Protein AF-A0A3L8P8Z9-F1 (afdb_monomer_lite)

Sequence (64 aa):
MSEESGAPVVLDDALGYADPIRRQRMLATLHRIAREGTTQIVVLTCEPGRFDRLAPDAYVRLEA

Secondary structure (DSSP, 8-state):
--TTSPPPEEEESTTTTS-HHHHHHHHHHHHHHHHHTSS-EEEE-S-GGGSTTT-TT---PPP-

Foldseek 3Di:
DPPQADEEDEAEQPPPPPDPVRLLVVLQVLLVVVVVVRYHYHYHDPCCVSNCSNPVPPDDDDDD

Organism: NCBI:txid2478914

pLDDT: mean 88.37, std 9.25, range [49.66, 95.5]

Radius of gyration: 12.6 Å; chains: 1; bounding box: 31×20×36 Å

Structure (mmCIF, N/CA/C/O backbone):
data_AF-A0A3L8P8Z9-F1
#
_entry.id   AF-A0A3L8P8Z9-F1
#
loop_
_atom_site.group_PDB
_atom_site.id
_atom_site.type_symbol
_atom_site.label_atom_id
_atom_site.label_alt_id
_atom_site.label_comp_id
_atom_site.label_asym_id
_atom_site.label_entity_id
_atom_site.label_seq_id
_atom_site.pdbx_PDB_ins_code
_atom_site.Cartn_x
_atom_site.Cartn_y
_atom_site.Cartn_z
_atom_site.occupancy
_atom_site.B_iso_or_equiv
_atom_site.auth_seq_id
_atom_site.auth_comp_id
_atom_site.auth_asym_id
_atom_site.auth_atom_id
_atom_site.pdbx_PDB_model_num
ATOM 1 N N . MET A 1 1 ? -15.636 7.660 18.876 1.00 49.66 1 MET A N 1
ATOM 2 C CA . MET A 1 1 ? 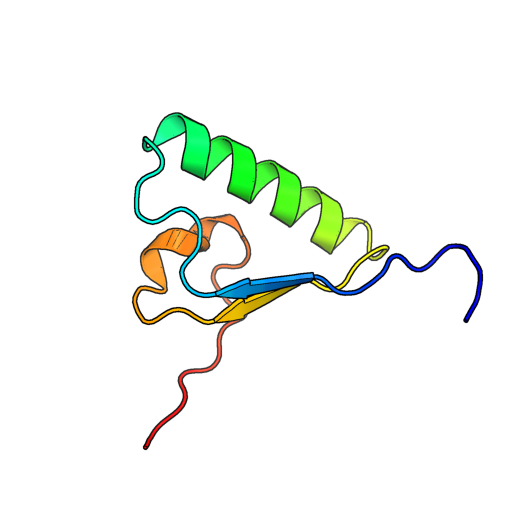-14.321 7.403 18.258 1.00 49.66 1 MET A CA 1
ATOM 3 C C . MET A 1 1 ? -13.298 7.750 19.318 1.00 49.66 1 MET A C 1
ATOM 5 O O . MET A 1 1 ? -13.340 8.878 19.789 1.00 49.66 1 MET A O 1
ATOM 9 N N . SER A 1 2 ? -12.511 6.791 19.804 1.00 52.50 2 SER A N 1
ATOM 10 C CA . SER A 1 2 ? -11.371 7.121 20.668 1.00 52.50 2 SER A CA 1
ATOM 11 C C . SER A 1 2 ? -10.391 7.979 19.862 1.00 52.50 2 SER A C 1
ATOM 13 O O . SER A 1 2 ? -10.226 7.753 18.664 1.00 52.50 2 SER A O 1
ATOM 15 N N . GLU A 1 3 ? -9.769 8.974 20.496 1.00 60.84 3 GLU A N 1
ATOM 16 C CA . GLU A 1 3 ? -8.836 9.927 19.862 1.00 60.84 3 GLU A CA 1
ATOM 17 C C . GLU A 1 3 ? -7.607 9.260 19.208 1.00 60.84 3 GLU A C 1
ATOM 19 O O . GLU A 1 3 ? -6.859 9.914 18.490 1.00 60.84 3 GLU A O 1
ATOM 24 N N . GLU A 1 4 ? -7.406 7.956 19.414 1.00 67.00 4 GLU A N 1
ATOM 25 C CA . GLU A 1 4 ? -6.297 7.169 18.862 1.00 67.00 4 GLU A CA 1
ATOM 26 C C . GLU A 1 4 ? -6.496 6.697 17.411 1.00 67.00 4 GLU A C 1
ATOM 28 O O . GLU A 1 4 ? -5.533 6.256 16.785 1.00 67.00 4 GLU A O 1
ATOM 33 N N . SER A 1 5 ? -7.711 6.764 16.854 1.00 76.19 5 SER A N 1
ATOM 34 C CA . SER A 1 5 ? -7.957 6.321 15.475 1.00 76.19 5 SER A CA 1
ATOM 35 C C . SER A 1 5 ? -7.863 7.502 14.505 1.00 76.19 5 SER A C 1
ATOM 37 O O . SER A 1 5 ? -8.685 8.420 14.531 1.00 76.19 5 SER A O 1
ATOM 39 N N . GLY A 1 6 ? -6.832 7.484 13.661 1.00 84.62 6 GLY A N 1
ATOM 40 C CA . GLY A 1 6 ? -6.586 8.462 12.610 1.00 84.62 6 GLY A CA 1
ATOM 41 C C . GLY A 1 6 ? -7.662 8.448 11.522 1.00 84.62 6 GLY A C 1
ATOM 42 O O . GLY A 1 6 ? -8.356 7.455 11.295 1.00 84.62 6 GLY A O 1
ATOM 43 N N . ALA A 1 7 ? -7.809 9.583 10.835 1.00 90.56 7 ALA A N 1
ATOM 44 C CA . ALA A 1 7 ? -8.768 9.718 9.745 1.00 90.56 7 ALA A CA 1
ATOM 45 C C . ALA A 1 7 ? -8.409 8.786 8.572 1.00 90.56 7 ALA A C 1
ATOM 47 O O . ALA A 1 7 ? -7.228 8.672 8.233 1.00 90.56 7 ALA A O 1
ATOM 48 N N . PRO A 1 8 ? -9.402 8.155 7.917 1.00 92.06 8 PRO A N 1
ATOM 49 C CA . PRO A 1 8 ? -9.147 7.323 6.751 1.00 92.06 8 PRO A CA 1
ATOM 50 C C . PRO A 1 8 ? -8.581 8.157 5.597 1.00 92.06 8 PRO A C 1
ATOM 52 O O . PRO A 1 8 ? -8.938 9.323 5.416 1.00 92.06 8 PRO A O 1
ATOM 55 N N . VAL A 1 9 ? -7.722 7.537 4.789 1.00 92.69 9 VAL A N 1
ATOM 56 C CA . VAL A 1 9 ? -7.107 8.163 3.613 1.00 92.69 9 VAL A CA 1
ATOM 57 C C . VAL A 1 9 ? -7.491 7.388 2.358 1.00 92.69 9 VAL A C 1
ATOM 59 O O . VAL A 1 9 ? -7.332 6.168 2.299 1.00 92.69 9 VAL A O 1
ATOM 62 N N . VAL A 1 10 ? -7.956 8.114 1.339 1.00 94.81 10 VAL A N 1
ATOM 63 C CA . VAL A 1 10 ? -8.223 7.579 -0.001 1.00 94.81 10 VAL A CA 1
ATOM 64 C C . VAL A 1 10 ? -7.147 8.081 -0.958 1.00 94.81 10 VAL A C 1
ATOM 66 O O . VAL A 1 10 ? -6.895 9.283 -1.043 1.00 94.81 10 VAL A O 1
ATOM 69 N N . LEU A 1 11 ? -6.508 7.158 -1.672 1.00 93.31 11 LEU A N 1
ATOM 70 C CA . LEU A 1 11 ? -5.550 7.450 -2.734 1.00 93.31 11 LEU A CA 1
ATOM 71 C C . LEU A 1 11 ? -6.179 7.088 -4.077 1.00 93.31 11 LEU A C 1
ATOM 73 O O . LEU A 1 11 ? -6.445 5.915 -4.324 1.00 93.31 11 LEU A O 1
ATOM 77 N N . ASP A 1 12 ? -6.383 8.083 -4.935 1.00 94.06 12 ASP A N 1
ATOM 78 C CA . ASP A 1 12 ? -6.954 7.906 -6.272 1.00 94.06 12 ASP A CA 1
ATOM 79 C C . ASP A 1 12 ? -5.875 8.115 -7.341 1.00 94.06 12 ASP A C 1
ATOM 81 O O . ASP A 1 12 ? -5.341 9.215 -7.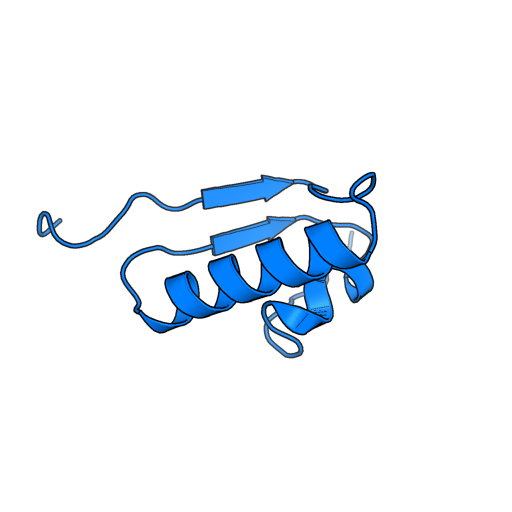491 1.00 94.06 12 ASP A O 1
ATOM 85 N N . ASP A 1 13 ? -5.461 7.014 -7.971 1.00 90.88 13 ASP A N 1
ATOM 86 C CA . ASP A 1 13 ? -4.345 6.881 -8.922 1.00 90.88 13 ASP A CA 1
ATOM 87 C C . ASP A 1 13 ? -3.071 7.682 -8.580 1.00 90.88 13 ASP A C 1
ATOM 89 O O . ASP A 1 13 ? -2.304 8.145 -9.433 1.00 90.88 13 ASP A O 1
ATOM 93 N N . ALA A 1 14 ? -2.810 7.836 -7.283 1.00 89.81 14 ALA A N 1
ATOM 94 C CA . ALA A 1 14 ? -1.657 8.567 -6.797 1.00 89.81 14 ALA A CA 1
ATOM 95 C C . ALA A 1 14 ? -0.344 7.847 -7.160 1.00 89.81 14 ALA A C 1
ATOM 97 O O . ALA A 1 14 ? -0.290 6.642 -7.397 1.00 89.81 14 ALA A O 1
ATOM 98 N N . LEU A 1 15 ? 0.766 8.591 -7.141 1.00 89.12 15 LEU A N 1
ATOM 99 C CA . LEU A 1 15 ? 2.128 8.064 -7.335 1.00 89.12 15 LEU A CA 1
ATOM 100 C C . LEU A 1 15 ? 2.451 7.546 -8.755 1.00 89.12 15 LEU A C 1
ATOM 102 O O . LEU A 1 15 ? 3.557 7.042 -8.960 1.00 89.12 15 LEU A O 1
ATOM 106 N N . GLY A 1 16 ? 1.559 7.732 -9.739 1.00 87.38 16 GLY A N 1
ATOM 107 C CA . GLY A 1 16 ? 1.797 7.419 -11.159 1.00 87.38 16 GLY A CA 1
ATOM 108 C C . GLY A 1 16 ? 3.085 8.026 -11.730 1.00 87.38 16 GLY A C 1
ATOM 109 O O . GLY A 1 16 ? 3.847 7.346 -12.409 1.00 87.38 16 GLY A O 1
ATOM 110 N N . TYR A 1 17 ? 3.372 9.279 -11.366 1.00 90.00 17 TYR A N 1
ATOM 111 C CA . TYR A 1 17 ? 4.530 10.051 -11.844 1.00 90.00 17 TYR A CA 1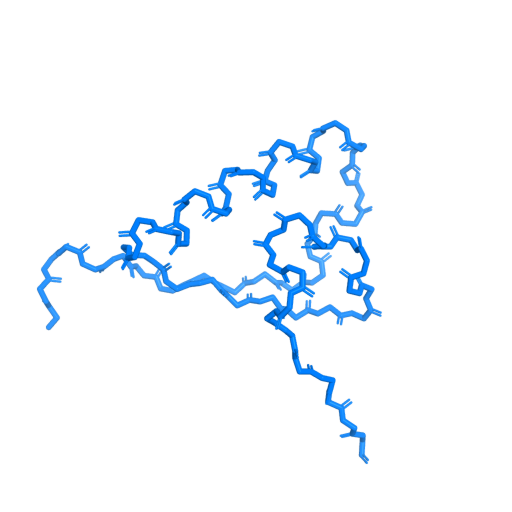
ATOM 112 C C . TYR A 1 17 ? 5.700 10.115 -10.850 1.00 90.00 17 TYR A C 1
ATOM 114 O O . TYR A 1 17 ? 6.658 10.865 -11.047 1.00 90.00 17 TYR A O 1
ATOM 122 N N . ALA A 1 18 ? 5.631 9.385 -9.734 1.00 92.62 18 ALA A N 1
ATOM 123 C CA . ALA A 1 18 ? 6.757 9.313 -8.814 1.00 92.62 18 ALA A CA 1
ATOM 124 C C . ALA A 1 18 ? 7.876 8.461 -9.427 1.00 92.62 18 ALA A C 1
ATOM 126 O O . ALA A 1 18 ? 7.607 7.412 -10.013 1.00 92.62 18 ALA A O 1
ATOM 127 N N . ASP A 1 19 ? 9.136 8.877 -9.257 1.00 95.19 19 ASP A N 1
ATOM 128 C CA . ASP A 1 19 ? 10.248 8.004 -9.625 1.00 95.19 19 ASP A CA 1
ATOM 129 C C . ASP A 1 19 ? 10.179 6.701 -8.802 1.00 95.19 19 ASP A C 1
ATOM 131 O O . ASP A 1 19 ? 9.629 6.695 -7.688 1.00 95.19 19 ASP A O 1
ATOM 135 N N . PRO A 1 20 ? 10.728 5.587 -9.320 1.00 92.50 20 PRO A N 1
ATOM 136 C CA . PRO A 1 20 ? 10.561 4.281 -8.696 1.00 92.50 20 PRO A CA 1
ATOM 137 C C . PRO A 1 20 ? 11.002 4.240 -7.230 1.00 92.50 20 PRO A C 1
ATOM 139 O O . PRO A 1 20 ? 10.343 3.594 -6.418 1.00 92.50 20 PRO A O 1
ATOM 142 N N . ILE A 1 21 ? 12.071 4.954 -6.863 1.00 95.19 21 ILE A N 1
ATOM 143 C CA . ILE A 1 21 ? 12.600 4.952 -5.494 1.00 95.19 21 ILE A CA 1
ATOM 144 C C . ILE A 1 21 ? 11.651 5.714 -4.565 1.00 95.19 21 ILE A C 1
ATOM 146 O O . ILE A 1 21 ? 11.314 5.213 -3.488 1.00 95.19 21 ILE A O 1
ATOM 150 N N . ARG A 1 22 ? 11.172 6.896 -4.972 1.00 95.06 22 ARG A N 1
ATOM 151 C CA . ARG A 1 22 ? 10.178 7.660 -4.199 1.00 95.06 22 ARG A CA 1
ATOM 152 C C . ARG A 1 22 ? 8.883 6.886 -4.010 1.00 95.06 22 ARG A C 1
ATOM 154 O O . ARG A 1 22 ? 8.378 6.830 -2.889 1.00 95.06 22 ARG A O 1
ATOM 161 N N . ARG A 1 23 ? 8.371 6.258 -5.073 1.00 94.62 23 ARG A N 1
ATOM 162 C CA . ARG A 1 23 ? 7.161 5.430 -5.002 1.00 94.62 23 ARG A CA 1
ATOM 163 C C . ARG A 1 23 ? 7.340 4.291 -4.005 1.00 94.62 23 ARG A C 1
ATOM 165 O O . ARG A 1 23 ? 6.521 4.125 -3.109 1.00 94.62 23 ARG A O 1
ATOM 172 N N . GLN A 1 24 ? 8.447 3.559 -4.102 1.00 93.44 24 GLN A N 1
ATOM 173 C CA . GLN A 1 24 ? 8.753 2.456 -3.192 1.00 93.44 24 GLN A CA 1
ATOM 174 C C . GLN A 1 24 ? 8.834 2.893 -1.724 1.00 93.44 24 GLN A C 1
ATOM 176 O O . GLN A 1 24 ? 8.288 2.210 -0.860 1.00 93.44 24 GLN A O 1
ATOM 181 N N . ARG A 1 25 ? 9.488 4.026 -1.437 1.00 95.50 25 ARG A N 1
ATOM 182 C CA . ARG A 1 25 ? 9.575 4.579 -0.076 1.00 95.50 25 ARG A CA 1
ATOM 183 C C . ARG A 1 25 ? 8.206 4.980 0.463 1.00 95.50 25 ARG A C 1
ATOM 185 O O . ARG A 1 25 ? 7.895 4.659 1.603 1.00 95.50 25 ARG A O 1
ATOM 192 N N . MET A 1 26 ? 7.386 5.638 -0.356 1.00 95.12 26 MET A N 1
ATOM 193 C CA . MET A 1 26 ? 6.034 6.031 0.040 1.00 95.12 26 MET A CA 1
ATOM 194 C C . MET A 1 26 ? 5.171 4.808 0.369 1.00 95.12 26 MET A C 1
ATOM 196 O O . MET A 1 26 ? 4.569 4.760 1.437 1.00 95.12 26 MET A O 1
ATOM 200 N N . LEU A 1 27 ? 5.168 3.789 -0.497 1.00 93.81 27 LEU A N 1
ATOM 201 C CA . LEU A 1 27 ? 4.407 2.558 -0.259 1.00 93.81 27 LEU A CA 1
ATOM 202 C C . LEU A 1 27 ? 4.863 1.835 1.016 1.00 93.81 27 LEU A C 1
ATOM 204 O O . LEU A 1 27 ? 4.020 1.351 1.761 1.00 93.81 27 LEU A O 1
ATOM 208 N N . ALA A 1 28 ? 6.168 1.810 1.312 1.00 94.19 28 ALA A N 1
ATOM 209 C CA . ALA A 1 28 ? 6.683 1.229 2.554 1.00 94.19 28 ALA A CA 1
ATOM 210 C C . ALA A 1 28 ? 6.191 1.981 3.805 1.00 94.19 28 ALA A C 1
ATOM 212 O O . ALA A 1 28 ? 5.815 1.354 4.796 1.00 94.19 28 ALA A O 1
ATOM 213 N N . THR A 1 29 ? 6.146 3.316 3.756 1.00 93.88 29 THR A N 1
ATOM 214 C CA . THR A 1 29 ? 5.592 4.139 4.842 1.00 93.88 29 THR A CA 1
ATOM 215 C C . THR A 1 29 ? 4.101 3.873 5.036 1.00 93.88 29 THR A C 1
ATOM 217 O O . THR A 1 29 ? 3.665 3.648 6.163 1.00 93.88 29 THR A O 1
ATOM 220 N N . LEU A 1 30 ? 3.326 3.851 3.948 1.00 93.19 30 LEU A N 1
ATOM 221 C CA . LEU A 1 30 ? 1.889 3.569 3.984 1.00 93.19 30 LEU A CA 1
ATOM 222 C C . LEU A 1 30 ? 1.604 2.157 4.515 1.00 93.19 30 LEU A C 1
ATOM 224 O O . LEU A 1 30 ? 0.726 1.992 5.356 1.00 93.19 30 LEU A O 1
ATOM 228 N N . HIS A 1 31 ? 2.386 1.157 4.102 1.00 92.38 31 HIS A N 1
ATOM 229 C CA . HIS A 1 31 ? 2.282 -0.210 4.616 1.00 92.38 31 HIS A CA 1
ATOM 230 C C . HIS A 1 31 ? 2.524 -0.270 6.129 1.00 92.38 31 HIS A C 1
ATOM 232 O O . HIS A 1 31 ? 1.790 -0.946 6.848 1.00 92.38 31 HIS A O 1
ATOM 238 N N . ARG A 1 32 ? 3.522 0.467 6.636 1.00 92.88 32 ARG A N 1
ATOM 239 C CA . ARG A 1 32 ? 3.774 0.554 8.080 1.00 92.88 32 ARG A CA 1
ATOM 240 C C . ARG A 1 32 ? 2.578 1.154 8.823 1.00 92.88 32 ARG A C 1
ATOM 242 O O . ARG A 1 32 ? 2.124 0.554 9.788 1.00 92.88 32 ARG A O 1
ATOM 249 N N . ILE A 1 33 ? 2.046 2.279 8.339 1.00 91.38 33 ILE A N 1
ATOM 250 C CA . ILE A 1 33 ? 0.879 2.951 8.938 1.00 91.38 33 ILE A CA 1
ATOM 251 C C . ILE A 1 33 ? -0.341 2.019 8.946 1.00 91.38 33 ILE A C 1
ATOM 253 O O . ILE A 1 33 ? -0.998 1.875 9.973 1.00 91.38 33 ILE A O 1
ATOM 257 N N . ALA A 1 34 ? -0.609 1.327 7.834 1.00 89.44 34 ALA A N 1
ATOM 258 C CA . ALA A 1 34 ? -1.702 0.359 7.754 1.00 89.44 34 ALA A CA 1
ATOM 259 C C . ALA A 1 34 ? -1.557 -0.770 8.791 1.00 89.44 34 ALA A C 1
ATOM 261 O O . ALA A 1 34 ? -2.542 -1.185 9.395 1.00 89.44 34 ALA A O 1
ATOM 262 N N . ARG A 1 35 ? -0.328 -1.252 9.033 1.00 89.88 35 ARG A N 1
ATOM 263 C CA . ARG A 1 35 ? -0.044 -2.307 10.022 1.00 89.88 35 ARG A CA 1
ATOM 264 C C . ARG A 1 35 ? -0.131 -1.8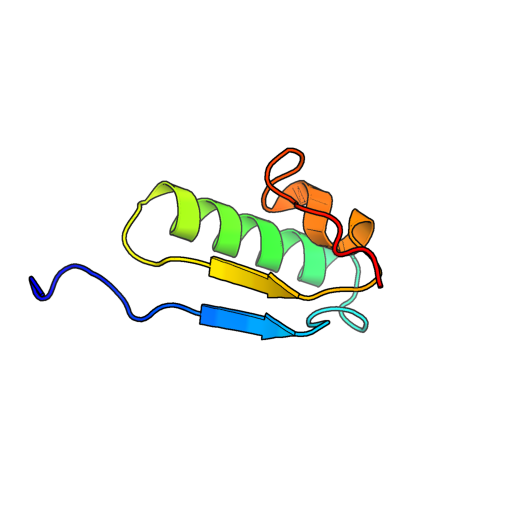51 11.475 1.00 89.88 35 ARG A C 1
ATOM 266 O O . ARG A 1 35 ? -0.405 -2.682 12.334 1.00 89.88 35 ARG A O 1
ATOM 273 N N . GLU A 1 36 ? 0.118 -0.575 11.752 1.00 91.19 36 GLU A N 1
ATOM 274 C CA . GLU A 1 36 ? -0.083 0.015 13.082 1.00 91.19 36 GLU A CA 1
ATOM 275 C C . GLU A 1 36 ? -1.578 0.090 13.445 1.00 91.19 36 GLU A C 1
ATOM 277 O O . GLU A 1 36 ? -1.916 0.202 14.619 1.00 91.19 36 GLU A O 1
ATOM 282 N N . GLY A 1 37 ? -2.478 -0.015 12.457 1.00 85.88 37 GLY A N 1
ATOM 283 C CA . GLY A 1 37 ? -3.927 -0.075 12.671 1.00 85.88 37 GLY A CA 1
ATOM 284 C C . GLY A 1 37 ? -4.551 1.256 13.095 1.00 85.88 37 GLY A C 1
ATOM 285 O O . GLY A 1 37 ? -5.732 1.300 13.430 1.00 85.88 37 GLY A O 1
ATOM 286 N N . THR A 1 38 ? -3.778 2.343 13.065 1.00 88.19 38 THR A N 1
ATOM 287 C CA . THR A 1 38 ? -4.229 3.684 13.451 1.00 88.19 38 THR A CA 1
ATOM 288 C C . THR A 1 38 ? -5.074 4.337 12.363 1.00 88.19 38 THR A C 1
ATOM 290 O O . THR A 1 38 ? -5.993 5.077 12.691 1.00 88.19 38 THR A O 1
ATOM 293 N N . THR A 1 39 ? -4.825 4.021 11.088 1.00 90.25 39 THR A N 1
ATOM 294 C CA . THR A 1 39 ? -5.488 4.636 9.928 1.00 90.25 39 THR A CA 1
ATOM 295 C C . THR A 1 39 ? -5.836 3.592 8.869 1.00 90.25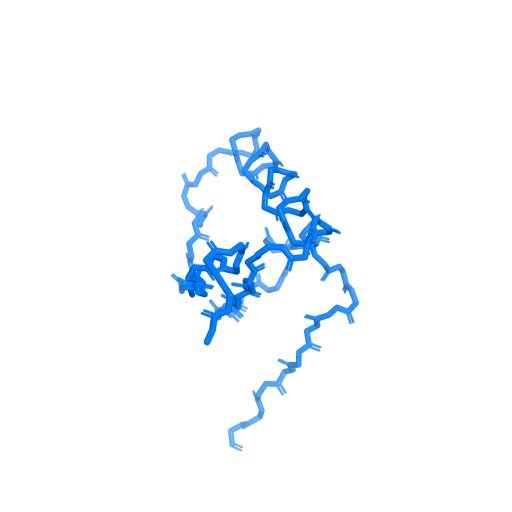 39 THR A C 1
ATOM 297 O O . THR A 1 39 ? -4.995 2.782 8.478 1.00 90.25 39 THR A O 1
ATOM 300 N N . GLN A 1 40 ? -7.059 3.657 8.335 1.00 92.19 40 GLN A N 1
ATOM 301 C CA . GLN A 1 40 ? -7.448 2.898 7.145 1.00 92.19 40 GLN A CA 1
ATOM 302 C C . GLN A 1 40 ? -6.938 3.592 5.876 1.00 92.19 40 GLN A C 1
ATOM 304 O O . GLN A 1 40 ? -7.109 4.800 5.706 1.00 92.19 40 GLN A O 1
ATOM 309 N N . ILE A 1 41 ? -6.356 2.814 4.963 1.00 93.50 41 ILE A N 1
ATOM 310 C CA . ILE A 1 41 ? -5.898 3.288 3.654 1.00 93.50 41 ILE A CA 1
ATOM 311 C C . ILE A 1 41 ? -6.677 2.540 2.574 1.00 93.50 41 ILE A C 1
ATOM 313 O O . ILE A 1 41 ? -6.655 1.311 2.538 1.00 93.50 41 ILE A O 1
ATOM 317 N N . VAL A 1 42 ? -7.343 3.284 1.691 1.00 94.19 42 VAL A N 1
ATOM 318 C CA . VAL A 1 42 ? -8.062 2.752 0.526 1.00 94.19 42 VAL A CA 1
ATOM 319 C C . VAL A 1 42 ? -7.395 3.274 -0.741 1.00 94.19 42 VAL A C 1
ATOM 321 O O . VAL A 1 42 ? -7.162 4.475 -0.871 1.00 94.19 42 VAL A O 1
ATOM 324 N N . VAL A 1 43 ? -7.087 2.378 -1.677 1.00 94.00 43 VAL A N 1
ATOM 325 C CA . VAL A 1 43 ? -6.501 2.733 -2.975 1.00 94.00 43 VAL A CA 1
ATOM 326 C C . VAL A 1 43 ? -7.503 2.441 -4.079 1.00 94.00 43 VAL A C 1
ATOM 328 O O . VAL A 1 43 ? -8.004 1.324 -4.184 1.00 94.00 43 VAL A O 1
ATOM 331 N N . LEU A 1 44 ? -7.749 3.443 -4.915 1.00 94.81 44 LEU A N 1
ATOM 332 C CA . LEU A 1 44 ? -8.494 3.331 -6.159 1.00 94.81 44 LEU A CA 1
ATOM 333 C C . LEU A 1 44 ? -7.492 3.503 -7.302 1.00 94.81 44 LEU A C 1
ATOM 335 O O . LEU A 1 44 ? -6.779 4.503 -7.374 1.00 94.81 44 LEU A O 1
ATOM 339 N N . THR A 1 45 ? -7.360 2.492 -8.155 1.00 91.81 45 THR A N 1
ATOM 340 C CA . THR A 1 45 ? -6.425 2.542 -9.284 1.00 91.81 45 THR A CA 1
ATOM 341 C C . THR A 1 45 ? -6.839 1.575 -10.384 1.00 91.81 45 THR A C 1
ATOM 343 O O . THR A 1 45 ? -7.412 0.516 -10.125 1.00 91.81 45 THR A O 1
ATOM 346 N N . CYS A 1 46 ? -6.483 1.927 -11.616 1.00 92.88 46 CYS A N 1
ATOM 347 C CA . CYS A 1 46 ? -6.562 1.040 -12.772 1.00 92.88 46 CYS A CA 1
ATOM 348 C C . CYS A 1 46 ? -5.260 0.243 -12.989 1.00 92.88 46 CYS A C 1
ATOM 350 O O . CYS A 1 46 ? -5.228 -0.649 -13.833 1.00 92.88 46 CYS A O 1
ATOM 352 N N . GLU A 1 47 ? -4.187 0.537 -12.241 1.00 90.62 47 GLU A N 1
ATOM 353 C CA . GLU A 1 47 ? -2.886 -0.131 -12.350 1.00 90.62 47 GLU A CA 1
ATOM 354 C C . GLU A 1 47 ? -2.468 -0.739 -10.994 1.00 90.62 47 GLU A C 1
ATOM 356 O O . GLU A 1 47 ? -1.641 -0.170 -10.279 1.00 90.62 47 GLU A O 1
ATOM 361 N N . PRO A 1 48 ? -3.009 -1.911 -10.608 1.00 88.62 48 PRO A N 1
ATOM 362 C CA . PRO A 1 48 ? -2.754 -2.510 -9.292 1.00 88.62 48 PRO A CA 1
ATOM 363 C C . PRO A 1 48 ? -1.264 -2.770 -9.026 1.00 88.62 48 PRO A C 1
ATOM 365 O O . PRO A 1 48 ? -0.793 -2.511 -7.920 1.00 88.62 48 PRO A O 1
ATOM 368 N N . GLY A 1 49 ? -0.499 -3.128 -10.069 1.00 88.75 49 GLY A N 1
ATOM 369 C CA . GLY A 1 49 ? 0.950 -3.368 -9.993 1.00 88.75 49 GLY A CA 1
ATOM 370 C C . GLY A 1 49 ? 1.760 -2.196 -9.421 1.00 88.75 49 GLY A C 1
ATOM 371 O O . GLY A 1 49 ? 2.865 -2.357 -8.897 1.00 88.75 49 GLY A O 1
ATOM 372 N N . ARG A 1 50 ? 1.205 -0.980 -9.478 1.00 89.31 50 ARG A N 1
ATOM 373 C CA . ARG A 1 50 ? 1.821 0.223 -8.913 1.00 89.31 50 ARG A CA 1
ATOM 374 C C . ARG A 1 50 ? 1.840 0.212 -7.380 1.00 89.31 50 ARG A C 1
ATOM 376 O O . ARG A 1 50 ? 2.677 0.903 -6.797 1.00 89.31 50 ARG A O 1
ATOM 383 N N . PHE A 1 51 ? 0.969 -0.577 -6.748 1.00 91.44 51 PHE A N 1
ATOM 384 C CA . PHE A 1 51 ? 0.729 -0.628 -5.304 1.00 91.44 51 PHE A CA 1
ATOM 385 C C . PHE A 1 51 ? 1.019 -1.998 -4.668 1.00 91.44 51 PHE A C 1
ATOM 387 O O . PHE A 1 51 ? 0.796 -2.147 -3.471 1.00 91.44 51 PHE A O 1
ATOM 394 N N . ASP A 1 52 ? 1.606 -2.960 -5.388 1.00 86.75 52 ASP A N 1
ATOM 395 C CA . ASP A 1 52 ? 1.884 -4.323 -4.882 1.00 86.75 52 ASP A CA 1
ATOM 396 C C . ASP A 1 52 ? 2.669 -4.361 -3.558 1.00 86.75 52 ASP A C 1
ATOM 398 O O . ASP A 1 52 ? 2.522 -5.277 -2.753 1.00 86.75 52 ASP A O 1
ATOM 402 N N . ARG A 1 53 ? 3.509 -3.348 -3.296 1.00 86.56 53 ARG A N 1
ATOM 403 C CA . ARG A 1 53 ? 4.262 -3.232 -2.032 1.00 86.56 53 ARG A CA 1
ATOM 404 C C . ARG A 1 53 ? 3.428 -2.762 -0.840 1.00 86.56 53 ARG A C 1
ATOM 406 O O . ARG A 1 53 ? 3.902 -2.871 0.286 1.00 86.56 53 ARG A O 1
ATOM 413 N N . LEU A 1 54 ? 2.250 -2.191 -1.077 1.00 89.00 54 LEU A N 1
ATOM 414 C CA . LEU A 1 54 ? 1.345 -1.751 -0.021 1.00 89.00 54 LEU A CA 1
ATOM 415 C C . LEU A 1 54 ? 0.586 -2.943 0.558 1.00 89.00 54 LEU A C 1
ATOM 417 O O . LEU A 1 54 ? 0.643 -3.170 1.764 1.00 89.00 54 LEU A O 1
ATOM 421 N N . ALA A 1 55 ? -0.103 -3.700 -0.295 1.00 82.94 55 ALA A N 1
ATOM 422 C CA . ALA A 1 55 ? -0.825 -4.900 0.101 1.00 82.94 55 ALA A CA 1
ATOM 423 C C . ALA A 1 55 ? -1.054 -5.804 -1.126 1.00 82.94 55 ALA A C 1
ATOM 425 O O . ALA A 1 55 ? -2.012 -5.582 -1.866 1.00 82.94 55 ALA A O 1
ATOM 426 N N . PRO A 1 56 ? -0.189 -6.806 -1.361 1.00 77.62 56 PRO A N 1
ATOM 427 C CA . PRO A 1 56 ? -0.218 -7.600 -2.593 1.00 77.62 56 PRO A CA 1
ATOM 428 C C . PRO A 1 56 ? -1.508 -8.418 -2.754 1.00 77.62 56 PRO A C 1
ATOM 430 O O . PRO A 1 56 ? -1.959 -8.633 -3.874 1.00 77.62 56 PRO A O 1
ATOM 433 N N . ASP A 1 57 ? -2.134 -8.804 -1.639 1.00 84.62 57 ASP A N 1
ATOM 434 C CA . ASP A 1 57 ? -3.307 -9.687 -1.626 1.00 84.62 57 ASP A CA 1
ATOM 435 C C . ASP A 1 57 ? -4.598 -8.983 -1.167 1.00 84.62 57 ASP A C 1
ATOM 437 O O . ASP A 1 57 ? -5.622 -9.631 -0.962 1.00 84.62 57 ASP A O 1
ATOM 441 N N . ALA A 1 58 ? -4.573 -7.657 -0.980 1.00 87.25 58 ALA A N 1
ATOM 442 C CA . ALA A 1 58 ? -5.713 -6.895 -0.457 1.00 87.25 58 ALA A CA 1
ATOM 443 C C . ALA A 1 58 ? -6.316 -5.962 -1.516 1.00 87.25 58 ALA A C 1
ATOM 445 O O . ALA A 1 58 ? -6.414 -4.752 -1.313 1.00 87.25 58 ALA A O 1
ATOM 446 N N . TYR A 1 59 ? -6.721 -6.526 -2.656 1.00 90.38 59 TYR A N 1
ATOM 447 C CA . TYR A 1 59 ? -7.443 -5.788 -3.689 1.00 90.38 59 TYR A CA 1
ATOM 448 C C . TYR A 1 59 ? -8.687 -6.541 -4.160 1.00 90.38 59 TYR A C 1
ATOM 450 O O . TYR A 1 59 ? -8.739 -7.770 -4.175 1.00 90.38 59 TYR A O 1
ATOM 458 N N . VAL A 1 60 ? -9.691 -5.772 -4.573 1.00 92.12 60 VAL A N 1
ATOM 459 C CA . VAL A 1 60 ? -10.892 -6.261 -5.250 1.00 92.12 60 VAL A CA 1
ATOM 460 C C . VAL A 1 60 ? -10.951 -5.569 -6.602 1.00 92.12 60 VAL A C 1
ATOM 462 O O . VAL A 1 60 ? -10.789 -4.352 -6.683 1.00 92.12 60 VAL A O 1
ATOM 465 N N . ARG A 1 61 ? -11.163 -6.338 -7.672 1.00 91.62 61 ARG A N 1
ATOM 466 C CA . ARG A 1 61 ? -11.434 -5.772 -8.993 1.00 91.62 61 ARG A CA 1
ATOM 467 C C . ARG A 1 61 ? -12.922 -5.463 -9.095 1.00 91.62 61 ARG A C 1
ATOM 469 O O . ARG A 1 61 ? -13.750 -6.326 -8.819 1.00 91.62 61 ARG A O 1
ATOM 476 N N . LEU A 1 62 ? -13.239 -4.225 -9.455 1.00 90.94 62 LEU A N 1
ATOM 477 C CA . LEU A 1 62 ? -14.605 -3.820 -9.749 1.00 90.94 62 LEU A CA 1
ATOM 478 C C . LEU A 1 62 ? -14.888 -4.165 -11.212 1.00 90.94 62 LEU A C 1
ATOM 480 O O . LEU A 1 62 ? -14.174 -3.699 -12.099 1.00 90.94 62 LEU A O 1
ATOM 484 N N . GLU A 1 63 ? -15.887 -5.008 -11.441 1.00 89.62 63 GLU A N 1
ATOM 485 C CA . GLU A 1 63 ? -16.421 -5.281 -12.776 1.00 89.62 63 GLU A CA 1
ATOM 486 C C . GLU A 1 63 ? -17.522 -4.254 -13.087 1.00 89.62 63 GL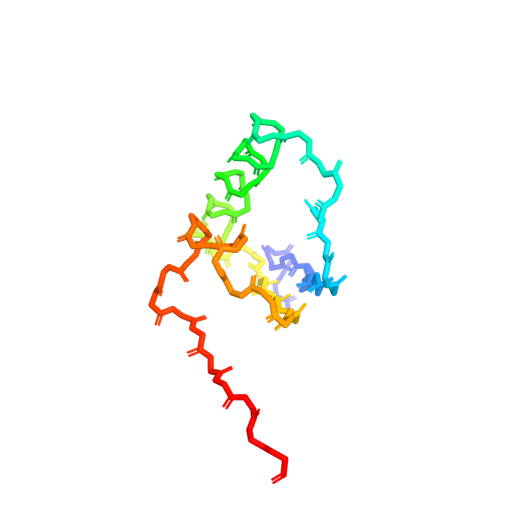U A C 1
ATOM 488 O O . GLU A 1 63 ? -18.191 -3.766 -12.170 1.00 89.62 63 GLU A O 1
ATOM 493 N N . ALA A 1 64 ? -17.657 -3.893 -14.364 1.00 72.62 64 ALA A N 1
ATOM 494 C CA . ALA A 1 64 ? -18.644 -2.922 -14.843 1.00 72.62 64 ALA A CA 1
ATOM 495 C C . ALA A 1 64 ? -20.050 -3.525 -14.975 1.00 72.62 64 ALA A C 1
ATOM 497 O O . ALA A 1 64 ? -20.152 -4.723 -15.330 1.00 72.62 64 ALA A O 1
#